Protein AF-A0A533RZE8-F1 (afdb_monomer_lite)

Sequence (153 aa):
HGHSVVAFTPMDINNQKKLNRLLLDAGLPKDRLVIDPTTGALGYGIEYSISLLERIRLAALKGDPELQMPVLSAASNAWGAREAWMKTESLGPREYRGPLWETVTGLAAMMSGADLFMVSHPATVKVLKGLVDSLLGIGETDQKIENWITSIE

Secondary structure (DSSP, 8-state):
----EEEE-SS-HHHHHHHHHHHHHTT--GGGEEEE---PPTTTTHHHHHHHHHHHHHHHHTT-TTS-SPBEE-GGGGGGSHHHH---GGG--HHHHHHHHHHHHHHHHHHTT--EE--S-HHHHHHHHHHHHHHTT-S-----GGGTTGGG-

Radius of gyration: 17.9 Å; chains: 1; bounding box: 52×39×45 Å

Foldseek 3Di:
DPAADEQEAALDPVSLLVSLVVCVVVVNDLQRYEYEDDAAFVPGHNVSLLVSLLVLVVCLVVPSSSSVHAYEYALQCLCVDCQQDPDDPVSPDNVVRNLVRSLVSVVSNVVSGHDHYNHDDVVSVVNVVVVVCVVVVHDDDPPPVVCPVVVVD

Structure (mmCIF, N/CA/C/O backbone):
data_AF-A0A533RZE8-F1
#
_entry.id   AF-A0A533RZE8-F1
#
loop_
_atom_site.group_PDB
_atom_site.id
_atom_site.type_symbol
_atom_site.label_atom_id
_atom_site.label_alt_id
_atom_site.label_comp_id
_atom_site.label_asym_id
_atom_site.label_entity_id
_atom_site.label_seq_id
_atom_site.pdbx_PDB_ins_code
_atom_site.Cartn_x
_atom_site.Cartn_y
_atom_site.Cartn_z
_atom_site.occupancy
_atom_site.B_iso_or_equiv
_atom_site.auth_seq_id
_atom_site.auth_comp_id
_atom_site.auth_asym_id
_atom_site.auth_atom_id
_atom_site.pdbx_PDB_model_num
ATOM 1 N N . HIS A 1 1 ? -26.122 4.001 3.077 1.00 88.56 1 HIS A N 1
ATOM 2 C CA . HIS A 1 1 ? -25.995 3.190 1.845 1.00 88.56 1 HIS A CA 1
ATOM 3 C C . HIS A 1 1 ? -25.101 1.947 1.976 1.00 88.56 1 HIS A C 1
ATOM 5 O O . HIS A 1 1 ? -24.972 1.219 1.007 1.00 88.56 1 HIS A O 1
ATOM 11 N N . GLY A 1 2 ? -24.538 1.627 3.154 1.00 93.44 2 GLY A N 1
ATOM 12 C CA . GLY A 1 2 ? -23.895 0.321 3.376 1.00 93.44 2 GLY A CA 1
ATOM 13 C C . GLY A 1 2 ? -22.543 0.103 2.682 1.00 93.44 2 GLY A C 1
ATOM 14 O O . GLY A 1 2 ? -22.134 -1.041 2.530 1.00 93.44 2 GLY A O 1
ATOM 15 N N . HIS A 1 3 ? -21.869 1.175 2.264 1.00 97.25 3 HIS A N 1
ATOM 16 C CA . HIS A 1 3 ? -20.576 1.115 1.578 1.00 97.25 3 HIS A CA 1
ATOM 17 C C . HIS A 1 3 ? -19.395 1.096 2.555 1.00 97.25 3 HIS A C 1
ATOM 19 O O . HIS A 1 3 ? -19.525 1.546 3.697 1.00 97.25 3 HIS A O 1
ATOM 25 N N . SER A 1 4 ? -18.249 0.614 2.071 1.00 97.81 4 SER A N 1
ATOM 26 C CA . SER A 1 4 ? -16.948 0.771 2.726 1.00 97.81 4 SER A CA 1
ATOM 27 C C . SER A 1 4 ? -16.311 2.116 2.374 1.00 97.81 4 SER A C 1
ATOM 29 O O . SER A 1 4 ? -16.635 2.713 1.345 1.00 97.81 4 SER A O 1
ATOM 31 N N . VAL A 1 5 ? -15.396 2.585 3.220 1.00 98.00 5 VAL A N 1
ATOM 32 C CA . VAL A 1 5 ? -14.708 3.875 3.080 1.00 98.00 5 VAL A CA 1
ATOM 33 C C . VAL A 1 5 ? -13.197 3.671 3.123 1.00 98.00 5 VAL A C 1
ATOM 35 O O . VAL A 1 5 ? -12.688 2.911 3.946 1.00 98.00 5 VAL A O 1
ATOM 38 N N . VAL A 1 6 ? -12.486 4.387 2.253 1.00 98.31 6 VAL A N 1
ATOM 39 C CA . VAL A 1 6 ? -11.026 4.518 2.297 1.00 98.31 6 VAL A CA 1
ATOM 40 C C . VAL A 1 6 ? -10.673 5.796 3.059 1.00 98.31 6 VAL A C 1
ATOM 42 O O . VAL A 1 6 ? -11.092 6.889 2.678 1.00 98.31 6 VAL A O 1
ATOM 45 N N . ALA A 1 7 ? -9.920 5.662 4.147 1.00 98.12 7 ALA A N 1
ATOM 46 C CA . ALA A 1 7 ? -9.442 6.764 4.972 1.00 98.12 7 ALA A CA 1
ATOM 47 C C . ALA A 1 7 ? -8.058 7.214 4.514 1.00 98.12 7 ALA A C 1
ATOM 49 O O . ALA A 1 7 ? -7.044 6.700 4.985 1.00 98.12 7 ALA A O 1
ATOM 50 N N . PHE A 1 8 ? -8.060 8.185 3.606 1.00 97.56 8 PHE A N 1
ATOM 51 C CA . PHE A 1 8 ? -6.869 8.771 3.006 1.00 97.56 8 PHE A CA 1
ATOM 52 C C . PHE A 1 8 ? -6.196 9.806 3.922 1.00 97.56 8 PHE A C 1
ATOM 54 O O . PHE A 1 8 ? -6.840 10.772 4.343 1.00 97.56 8 PHE A O 1
ATOM 61 N N . THR A 1 9 ? -4.891 9.662 4.172 1.00 96.94 9 THR A N 1
ATOM 62 C CA . THR A 1 9 ? -4.053 10.687 4.821 1.00 96.94 9 THR A CA 1
ATOM 63 C C . THR A 1 9 ? -2.689 10.845 4.140 1.00 96.94 9 THR A C 1
ATOM 65 O O . THR A 1 9 ? -2.219 9.905 3.506 1.00 96.94 9 THR A O 1
ATOM 68 N N . PRO A 1 10 ? -2.027 12.016 4.241 1.00 93.06 10 PRO A N 1
ATOM 69 C CA . PRO A 1 10 ? -0.742 12.251 3.582 1.00 93.06 10 PRO A CA 1
ATOM 70 C C . PRO A 1 10 ? 0.449 11.782 4.438 1.00 93.06 10 PRO A C 1
ATOM 72 O O . PRO A 1 10 ? 0.995 12.564 5.213 1.00 93.06 10 PRO A O 1
ATOM 75 N N . MET A 1 11 ? 0.862 10.521 4.283 1.00 91.12 11 MET A N 1
ATOM 76 C CA . MET A 1 11 ? 2.103 9.926 4.816 1.00 91.12 11 MET A CA 1
ATOM 77 C C . MET A 1 11 ? 2.417 10.231 6.297 1.00 91.12 11 MET A C 1
ATOM 79 O O . MET A 1 11 ? 3.576 10.393 6.676 1.00 91.12 11 MET A O 1
ATOM 83 N N . ASP A 1 12 ? 1.399 10.279 7.164 1.00 94.94 12 ASP A N 1
ATOM 84 C CA . ASP A 1 12 ? 1.579 10.514 8.601 1.00 94.94 12 ASP A CA 1
ATOM 85 C C . ASP A 1 12 ? 0.656 9.629 9.449 1.00 94.94 12 ASP A C 1
ATOM 87 O O . ASP A 1 12 ? -0.572 9.672 9.356 1.00 94.94 12 ASP A O 1
ATOM 91 N N . ILE A 1 13 ? 1.268 8.838 10.332 1.00 96.56 13 ILE A N 1
ATOM 92 C CA . ILE A 1 13 ? 0.554 7.876 11.177 1.00 96.56 13 ILE A CA 1
ATOM 93 C C . ILE A 1 13 ? -0.375 8.549 12.196 1.00 96.56 13 ILE A C 1
ATOM 95 O O . ILE A 1 13 ? -1.415 7.989 12.530 1.00 96.56 13 ILE A O 1
ATOM 99 N N . ASN A 1 14 ? -0.042 9.741 12.697 1.00 97.38 14 ASN A N 1
ATOM 100 C CA . ASN A 1 14 ? -0.866 10.423 13.696 1.00 97.38 14 ASN A CA 1
ATOM 101 C C . ASN A 1 14 ? -2.131 10.993 13.050 1.00 97.38 14 ASN A C 1
ATOM 103 O O . ASN A 1 14 ? -3.217 10.895 13.622 1.00 97.38 14 ASN A O 1
ATOM 107 N N . ASN A 1 15 ? -2.002 11.530 11.837 1.00 98.00 15 ASN A N 1
ATOM 108 C CA . ASN A 1 15 ? -3.126 11.932 11.006 1.00 98.00 15 ASN A CA 1
ATOM 109 C C . ASN A 1 15 ? -4.006 10.728 10.672 1.00 98.00 15 ASN A C 1
ATOM 111 O O . ASN A 1 15 ? -5.225 10.832 10.811 1.00 98.00 15 ASN A O 1
ATOM 115 N N . GLN A 1 16 ? -3.412 9.581 10.321 1.00 98.38 16 GLN A N 1
ATOM 116 C CA . GLN A 1 16 ? -4.171 8.354 10.072 1.00 98.38 16 GLN A CA 1
ATOM 117 C C . GLN A 1 16 ? -4.966 7.917 11.305 1.00 98.38 16 GLN A C 1
ATOM 119 O O . GLN A 1 16 ? -6.171 7.694 11.215 1.00 98.38 16 GLN A O 1
ATOM 124 N N . LYS A 1 17 ? -4.319 7.865 12.473 1.00 98.38 17 LYS A N 1
ATOM 125 C CA . LYS A 1 17 ? -4.962 7.553 13.757 1.00 98.38 17 LYS A CA 1
ATOM 126 C C . LYS A 1 17 ? -6.122 8.494 14.065 1.00 98.38 17 LYS A C 1
ATOM 128 O O . LYS A 1 17 ? -7.221 8.049 14.391 1.00 98.38 17 LYS A O 1
ATOM 133 N N . LYS A 1 18 ? -5.900 9.802 13.902 1.00 98.50 18 LYS A N 1
ATOM 134 C CA . LYS A 1 18 ? -6.927 10.826 14.108 1.00 98.50 18 LYS A CA 1
ATOM 135 C C . LYS A 1 18 ? -8.117 10.628 13.168 1.00 98.50 18 LYS A C 1
ATOM 137 O O . LYS A 1 18 ? -9.249 10.645 13.642 1.00 98.50 18 LYS A O 1
ATOM 142 N N . LEU A 1 19 ? -7.881 10.439 11.869 1.00 98.62 19 LEU A N 1
ATOM 143 C CA . LEU A 1 19 ? -8.950 10.223 10.893 1.00 98.62 19 LEU A CA 1
ATOM 144 C C . LEU A 1 19 ? -9.742 8.951 11.211 1.00 98.62 19 LEU A C 1
ATOM 146 O O . LEU A 1 19 ? -10.969 8.985 11.248 1.00 98.62 19 LEU A O 1
ATOM 150 N N . ASN A 1 20 ? -9.047 7.855 11.506 1.00 98.50 20 ASN A N 1
ATOM 151 C CA . ASN A 1 20 ? -9.674 6.583 11.840 1.00 98.50 20 ASN A CA 1
ATOM 152 C C . ASN A 1 20 ? -10.544 6.692 13.096 1.00 98.50 20 ASN A C 1
ATOM 154 O O . ASN A 1 20 ? -11.689 6.252 13.072 1.00 98.50 20 ASN A O 1
ATOM 158 N N . ARG A 1 21 ? -10.048 7.336 14.162 1.00 98.44 21 ARG A N 1
ATOM 159 C CA . ARG A 1 21 ? -10.833 7.596 15.377 1.00 98.44 21 ARG A CA 1
ATOM 160 C C . ARG A 1 21 ? -12.108 8.377 15.065 1.00 98.44 21 ARG A C 1
ATOM 162 O O . ARG A 1 21 ? -13.184 7.940 15.444 1.00 98.44 21 ARG A O 1
ATOM 169 N N . LEU A 1 22 ? -12.001 9.476 14.314 1.00 98.56 22 LEU A N 1
ATOM 170 C CA . LEU A 1 22 ? -13.158 10.301 13.947 1.00 98.56 22 LEU A CA 1
ATOM 171 C C . LEU A 1 22 ? -14.204 9.525 13.133 1.00 98.56 22 LEU A C 1
ATOM 173 O O . LEU A 1 22 ? -15.400 9.724 13.327 1.00 98.56 22 LEU A O 1
ATOM 177 N N . LEU A 1 23 ? -13.771 8.639 12.232 1.00 98.31 23 LEU A N 1
ATOM 178 C CA . LEU A 1 23 ? -14.677 7.799 11.444 1.00 98.31 23 LEU A CA 1
ATOM 179 C C . LEU A 1 23 ? -15.377 6.739 12.305 1.00 98.31 23 LEU A C 1
ATOM 181 O O . LEU A 1 23 ? -16.580 6.527 12.149 1.00 98.31 23 LEU A O 1
ATOM 185 N N . LEU A 1 24 ? -14.646 6.101 13.222 1.00 97.50 24 LEU A N 1
ATOM 186 C CA . LEU A 1 24 ? -15.204 5.127 14.163 1.00 97.50 24 LEU A CA 1
ATOM 187 C C . LEU A 1 24 ? -16.193 5.795 15.135 1.00 97.50 24 LEU A C 1
ATOM 189 O O . LEU A 1 24 ? -17.290 5.275 15.332 1.00 97.50 24 LEU A O 1
ATOM 193 N N . ASP A 1 25 ? -15.857 6.974 15.668 1.00 97.94 25 ASP A N 1
ATOM 194 C CA . ASP A 1 25 ? -16.723 7.767 16.554 1.00 97.94 25 ASP A CA 1
ATOM 195 C C . ASP A 1 25 ? -18.003 8.236 15.842 1.00 97.94 25 ASP A C 1
ATOM 197 O O . ASP A 1 25 ? -19.068 8.326 16.452 1.00 97.94 25 ASP A O 1
ATOM 201 N N . ALA A 1 26 ? -17.930 8.481 14.528 1.00 97.50 26 ALA A N 1
ATOM 202 C CA . ALA A 1 26 ? -19.092 8.773 13.687 1.00 97.50 26 ALA A CA 1
ATOM 203 C C . ALA A 1 26 ? -19.978 7.538 13.410 1.00 97.50 26 ALA A C 1
ATOM 205 O O . ALA A 1 26 ? -20.998 7.650 12.726 1.00 97.50 26 ALA A O 1
ATOM 206 N N . GLY A 1 27 ? -19.606 6.363 13.925 1.00 96.50 27 GLY A N 1
ATOM 207 C CA . GLY A 1 27 ? -20.364 5.121 13.807 1.00 96.50 27 GLY A CA 1
ATOM 208 C C . GLY A 1 27 ? -20.040 4.292 12.565 1.00 96.50 27 GLY A C 1
ATOM 209 O O . GLY A 1 27 ? -20.795 3.366 12.258 1.00 96.50 27 GLY A O 1
ATOM 210 N N . LEU A 1 28 ? -18.952 4.586 11.836 1.00 97.44 28 LEU A N 1
ATOM 211 C CA . LEU A 1 28 ? -18.504 3.716 10.747 1.00 97.44 28 LEU A CA 1
ATOM 212 C C . LEU A 1 28 ? -18.003 2.385 11.335 1.00 97.44 28 LEU A C 1
ATOM 214 O O . LEU A 1 28 ? -17.078 2.391 12.148 1.00 97.44 28 LEU A O 1
ATOM 218 N N . PRO A 1 29 ? -18.557 1.233 10.919 1.00 96.38 29 PRO A N 1
ATOM 219 C CA . PRO A 1 29 ? -18.064 -0.061 11.366 1.00 96.38 29 PRO A CA 1
ATOM 220 C C . PRO A 1 29 ? -16.607 -0.289 10.950 1.00 96.38 29 PRO A C 1
ATOM 222 O O . PRO A 1 29 ? -16.213 0.008 9.820 1.00 96.38 29 PRO A O 1
ATOM 225 N N . LYS A 1 30 ? -15.807 -0.854 11.859 1.00 95.75 30 LYS A N 1
ATOM 226 C CA . LYS A 1 30 ? -14.376 -1.114 11.643 1.00 95.75 30 LYS A CA 1
ATOM 227 C C . LYS A 1 30 ? -14.102 -2.043 10.455 1.00 95.75 30 LYS A C 1
ATOM 229 O O . LYS A 1 30 ? -13.122 -1.856 9.746 1.00 95.75 30 LYS A O 1
ATOM 234 N N . ASP A 1 31 ? -14.990 -3.002 10.210 1.00 96.81 31 ASP A N 1
ATOM 235 C CA . ASP A 1 31 ? -14.957 -3.939 9.078 1.00 96.81 31 ASP A CA 1
ATOM 236 C C . ASP A 1 31 ? -15.339 -3.296 7.727 1.00 96.81 31 ASP A C 1
ATOM 238 O O . ASP A 1 31 ? -15.298 -3.952 6.688 1.00 96.81 31 ASP A O 1
ATOM 242 N N . ARG A 1 32 ? -15.687 -2.003 7.722 1.00 97.69 32 ARG A N 1
ATOM 243 C CA . ARG A 1 32 ? -15.998 -1.205 6.525 1.00 97.69 32 ARG A CA 1
ATOM 244 C C . ARG A 1 32 ? -15.025 -0.055 6.296 1.00 97.69 32 ARG A C 1
ATOM 246 O O . ARG A 1 32 ? -15.299 0.827 5.481 1.00 97.69 32 ARG A O 1
ATOM 253 N N . LEU A 1 33 ? -13.898 -0.059 6.993 1.00 98.31 33 LEU A N 1
ATOM 254 C CA . LEU A 1 33 ? -12.876 0.971 6.908 1.00 98.31 33 LEU A CA 1
ATOM 255 C C . LEU A 1 33 ? -11.571 0.372 6.379 1.00 98.31 33 LEU A C 1
ATOM 257 O O . LEU A 1 33 ? -11.110 -0.654 6.871 1.00 98.31 33 LEU A O 1
ATOM 261 N N . VAL A 1 34 ? -10.979 1.029 5.385 1.00 98.56 34 VAL A N 1
ATOM 262 C CA . VAL A 1 34 ? -9.659 0.706 4.827 1.00 98.56 34 VAL A CA 1
ATOM 263 C C . VAL A 1 34 ? -8.747 1.912 5.022 1.00 98.56 34 VAL A C 1
ATOM 265 O O . VAL A 1 34 ? -9.148 3.045 4.766 1.00 98.56 34 VAL A O 1
ATOM 268 N N . ILE A 1 35 ? -7.526 1.680 5.489 1.00 98.62 35 ILE A N 1
ATOM 269 C CA . ILE A 1 35 ? -6.504 2.707 5.698 1.00 98.62 35 I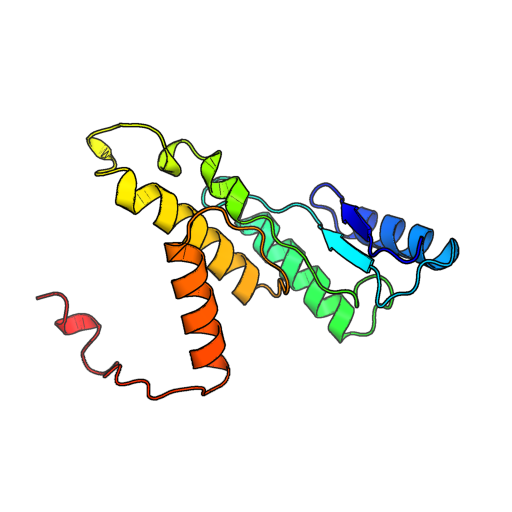LE A CA 1
ATOM 270 C C . ILE A 1 35 ? -5.795 2.985 4.374 1.00 98.62 35 ILE A C 1
ATOM 272 O O . ILE A 1 35 ? -5.309 2.051 3.749 1.00 98.62 35 ILE A O 1
ATOM 276 N N . ASP A 1 36 ? -5.674 4.248 3.975 1.00 98.06 36 ASP A N 1
ATOM 277 C CA . ASP A 1 36 ? -4.767 4.671 2.904 1.00 98.06 36 ASP A CA 1
ATOM 278 C C . ASP A 1 36 ? -3.854 5.774 3.452 1.00 98.06 36 ASP A C 1
ATOM 280 O O . ASP A 1 36 ? -4.244 6.942 3.515 1.00 98.06 36 ASP A O 1
ATOM 284 N N . PRO A 1 37 ? -2.633 5.430 3.886 1.00 96.00 37 PRO A N 1
ATOM 285 C CA . PRO A 1 37 ? -1.733 6.397 4.483 1.00 96.00 37 PRO A CA 1
ATOM 286 C C . PRO A 1 37 ? -0.971 7.196 3.416 1.00 96.00 37 PRO A C 1
ATOM 288 O O . PRO A 1 37 ? -0.039 7.915 3.766 1.00 96.00 37 PRO A O 1
ATOM 291 N N . THR A 1 38 ? -1.339 7.077 2.131 1.00 94.56 38 THR A N 1
ATOM 292 C CA . THR A 1 38 ? -0.536 7.460 0.966 1.00 94.56 38 THR A CA 1
ATOM 293 C C . THR A 1 38 ? 0.799 6.713 0.921 1.00 94.56 38 THR A C 1
ATOM 295 O O . THR A 1 38 ? 1.503 6.562 1.914 1.00 94.56 38 THR A O 1
ATOM 298 N N . THR A 1 39 ? 1.193 6.250 -0.263 1.00 92.56 39 THR A N 1
ATOM 299 C CA . THR A 1 39 ? 2.500 5.609 -0.462 1.00 92.56 39 THR A CA 1
ATOM 300 C C . THR A 1 39 ? 3.227 6.235 -1.647 1.00 92.56 39 THR A C 1
ATOM 302 O O . THR A 1 39 ? 2.621 6.568 -2.669 1.00 92.56 39 THR A O 1
ATOM 305 N N . GLY A 1 40 ? 4.528 6.438 -1.472 1.00 94.88 40 GLY A N 1
ATOM 306 C CA . GLY A 1 40 ? 5.485 6.782 -2.512 1.00 94.88 40 GLY A CA 1
ATOM 307 C C . GLY A 1 40 ? 5.898 5.548 -3.311 1.00 94.88 40 GLY A C 1
ATOM 308 O O . GLY A 1 40 ? 5.998 4.439 -2.783 1.00 94.88 40 GLY A O 1
ATOM 309 N N . ALA A 1 41 ? 6.132 5.750 -4.604 1.00 96.56 41 ALA A N 1
ATOM 310 C CA . ALA A 1 41 ? 6.590 4.696 -5.498 1.00 96.56 41 ALA A CA 1
ATOM 311 C C . ALA A 1 41 ? 8.108 4.493 -5.413 1.00 96.56 41 ALA A C 1
ATOM 313 O O . ALA A 1 41 ? 8.831 5.341 -4.882 1.00 96.56 41 ALA A O 1
ATOM 314 N N . LEU A 1 42 ? 8.601 3.391 -5.988 1.00 97.56 42 LEU A N 1
ATOM 315 C CA . LEU A 1 42 ? 10.035 3.132 -6.140 1.00 97.56 42 LEU A CA 1
ATOM 316 C C . LEU A 1 42 ? 10.759 4.373 -6.686 1.00 97.56 42 LEU A C 1
ATOM 318 O O . LEU A 1 42 ? 10.341 4.937 -7.693 1.00 97.56 42 LEU A O 1
ATOM 322 N N . GLY A 1 43 ? 11.831 4.803 -6.016 1.00 96.12 43 GLY A N 1
ATOM 323 C CA . GLY A 1 43 ? 12.621 5.983 -6.397 1.00 96.12 43 GLY A CA 1
ATOM 324 C C . GLY A 1 43 ? 12.008 7.342 -6.025 1.00 96.12 43 GLY A C 1
ATOM 325 O O . GLY A 1 43 ? 12.664 8.362 -6.203 1.00 96.12 43 GLY A O 1
ATOM 326 N N . TYR A 1 44 ? 10.785 7.373 -5.483 1.00 96.12 44 TYR A N 1
ATOM 327 C CA . TYR A 1 44 ? 10.049 8.594 -5.135 1.00 96.12 44 TYR A CA 1
ATOM 328 C C . TYR A 1 44 ? 9.410 8.471 -3.738 1.00 96.12 44 TYR A C 1
ATOM 330 O O . TYR A 1 44 ? 8.202 8.645 -3.572 1.00 96.12 44 TYR A O 1
ATOM 338 N N . GLY A 1 45 ? 10.223 8.154 -2.723 1.00 94.44 45 GLY A N 1
ATOM 339 C CA . GLY A 1 45 ? 9.797 8.095 -1.318 1.00 94.44 45 GLY A CA 1
ATOM 340 C C . GLY A 1 45 ? 9.257 6.736 -0.855 1.00 94.44 45 GLY A C 1
ATOM 341 O O . GLY A 1 45 ? 8.419 6.662 0.051 1.00 94.44 45 GLY A O 1
ATOM 342 N N . ILE A 1 46 ? 9.716 5.643 -1.467 1.00 96.75 46 ILE A N 1
ATOM 343 C CA . ILE A 1 46 ? 9.306 4.283 -1.092 1.00 96.75 46 ILE A CA 1
ATOM 344 C C . ILE A 1 46 ? 9.775 3.908 0.321 1.00 96.75 46 ILE A C 1
ATOM 346 O O . ILE A 1 46 ? 9.052 3.252 1.059 1.00 96.75 46 ILE A O 1
ATOM 350 N N . GLU A 1 47 ? 10.937 4.390 0.749 1.00 96.31 47 GLU A N 1
ATOM 351 C CA . GLU A 1 47 ? 11.526 4.175 2.072 1.00 96.31 47 GLU A CA 1
ATOM 352 C C . GLU A 1 47 ? 10.668 4.753 3.209 1.00 96.31 47 GLU A C 1
ATOM 354 O O . GLU A 1 47 ? 10.524 4.134 4.271 1.00 96.31 47 GLU A O 1
ATOM 359 N N . TYR A 1 48 ? 10.020 5.897 2.963 1.00 95.94 48 TYR A N 1
ATOM 360 C CA . TYR A 1 48 ? 9.034 6.468 3.880 1.00 95.94 48 TYR A CA 1
ATOM 361 C C . TYR A 1 48 ? 7.789 5.588 3.957 1.00 95.94 48 TYR A C 1
ATOM 363 O O . TYR A 1 48 ? 7.248 5.383 5.042 1.00 95.94 48 TYR A O 1
ATOM 371 N N . SER A 1 49 ? 7.374 5.022 2.822 1.00 96.62 49 SER A N 1
ATOM 372 C CA . SER A 1 49 ? 6.216 4.128 2.737 1.00 96.62 49 SER A CA 1
ATOM 373 C C . SER A 1 49 ? 6.459 2.830 3.495 1.00 96.62 49 SER A C 1
ATOM 375 O O . SER A 1 49 ? 5.628 2.456 4.312 1.00 96.62 49 SER A O 1
ATOM 377 N N . ILE A 1 50 ? 7.618 2.193 3.297 1.00 97.81 50 ILE A N 1
ATOM 378 C CA . ILE A 1 50 ? 8.046 0.991 4.032 1.00 97.81 50 ILE A CA 1
ATOM 379 C C . ILE A 1 50 ? 7.967 1.255 5.539 1.00 97.81 50 ILE A C 1
ATOM 381 O O . ILE A 1 50 ? 7.229 0.583 6.257 1.00 97.81 50 ILE A O 1
ATOM 385 N N . SER A 1 51 ? 8.642 2.312 6.002 1.00 97.81 51 SER A N 1
ATOM 386 C CA . SER A 1 51 ? 8.681 2.679 7.423 1.00 97.81 51 SER A CA 1
ATOM 387 C C . SER A 1 51 ? 7.287 2.974 7.994 1.00 97.81 51 SER A C 1
ATOM 389 O O . SER A 1 51 ? 6.984 2.636 9.139 1.00 97.81 51 SER A O 1
ATOM 391 N N . LEU A 1 52 ? 6.426 3.640 7.221 1.00 98.00 52 LEU A N 1
ATOM 392 C CA . LEU A 1 52 ? 5.070 3.992 7.634 1.00 98.00 52 LEU A CA 1
ATOM 393 C C . LEU A 1 52 ? 4.170 2.757 7.741 1.00 98.00 52 LEU A C 1
ATOM 395 O O . LEU A 1 52 ? 3.498 2.588 8.760 1.00 98.00 52 LEU A O 1
ATOM 399 N N . LEU A 1 53 ? 4.189 1.892 6.726 1.00 98.50 53 LEU A N 1
ATOM 400 C CA . LEU A 1 53 ? 3.415 0.652 6.684 1.00 98.50 53 LEU A CA 1
ATOM 401 C C . LEU A 1 53 ? 3.815 -0.289 7.828 1.00 98.50 53 LEU A C 1
ATOM 403 O O . LEU A 1 53 ? 2.942 -0.758 8.559 1.00 98.50 53 LEU A O 1
ATOM 407 N N . GLU A 1 54 ? 5.116 -0.470 8.073 1.00 98.50 54 GLU A N 1
ATOM 408 C CA . GLU A 1 54 ? 5.607 -1.296 9.182 1.00 98.50 54 GLU A CA 1
ATOM 409 C C . GLU A 1 54 ? 5.164 -0.749 10.541 1.00 98.50 54 GLU A C 1
ATOM 411 O O . GLU A 1 54 ? 4.715 -1.503 11.406 1.00 98.50 54 GLU A O 1
ATOM 416 N N . ARG A 1 55 ? 5.224 0.573 10.744 1.00 98.44 55 ARG A N 1
ATOM 417 C CA . ARG A 1 55 ? 4.755 1.205 11.988 1.00 98.44 55 ARG A CA 1
ATOM 418 C C . ARG A 1 55 ? 3.257 1.014 12.194 1.00 98.44 55 ARG A C 1
ATOM 420 O O . ARG A 1 55 ? 2.849 0.714 13.317 1.00 98.44 55 ARG A O 1
ATOM 427 N N . ILE A 1 56 ? 2.456 1.167 11.137 1.00 98.56 56 ILE A N 1
ATOM 428 C CA . ILE A 1 56 ? 1.012 0.907 11.175 1.00 98.56 56 ILE A CA 1
ATOM 429 C C . ILE A 1 56 ? 0.763 -0.556 11.554 1.00 98.56 56 ILE A C 1
ATOM 431 O O . ILE A 1 56 ? 0.053 -0.823 12.525 1.00 98.56 56 ILE A O 1
ATOM 435 N N . ARG A 1 57 ? 1.413 -1.498 10.861 1.00 98.44 57 ARG A N 1
ATOM 436 C CA . ARG A 1 57 ? 1.267 -2.937 11.099 1.00 98.44 57 ARG A CA 1
ATOM 437 C C . ARG A 1 57 ? 1.672 -3.330 12.517 1.00 98.44 57 ARG A C 1
ATOM 439 O O . ARG A 1 57 ? 0.926 -4.029 13.199 1.00 98.44 57 ARG A O 1
ATOM 446 N N . LEU A 1 58 ? 2.824 -2.865 12.993 1.00 98.50 58 LEU A N 1
ATOM 447 C CA . LEU A 1 58 ? 3.315 -3.165 14.338 1.00 98.50 58 LEU A CA 1
ATOM 448 C C . LEU A 1 58 ? 2.406 -2.583 15.423 1.00 98.50 58 LEU A C 1
ATOM 450 O O . LEU A 1 58 ? 2.158 -3.251 16.424 1.00 98.50 58 LEU A O 1
ATOM 454 N N . ALA A 1 59 ? 1.897 -1.361 15.245 1.00 98.44 59 ALA A N 1
ATOM 455 C CA . ALA A 1 59 ? 0.946 -0.770 16.184 1.00 98.44 59 ALA A CA 1
ATOM 456 C C . ALA A 1 59 ? -0.369 -1.565 16.226 1.00 98.44 59 ALA A C 1
ATOM 458 O O . ALA A 1 59 ? -0.864 -1.874 17.310 1.00 98.44 59 ALA A O 1
ATOM 459 N N . ALA A 1 60 ? -0.883 -1.974 15.063 1.00 98.38 60 ALA A N 1
ATOM 460 C CA . ALA A 1 60 ? -2.079 -2.804 14.953 1.00 98.38 60 ALA A CA 1
ATOM 461 C C . ALA A 1 60 ? -1.930 -4.148 15.689 1.00 98.38 60 ALA A C 1
ATOM 463 O O . ALA A 1 60 ? -2.811 -4.537 16.462 1.00 98.38 60 ALA A O 1
ATOM 464 N N . LEU A 1 61 ? -0.791 -4.827 15.500 1.00 98.31 61 LEU A N 1
ATOM 465 C CA . LEU A 1 61 ? -0.461 -6.088 16.178 1.00 98.31 61 LEU A CA 1
ATOM 466 C C . LEU A 1 61 ? -0.282 -5.913 17.692 1.00 98.31 61 LEU A C 1
ATOM 468 O O . LEU A 1 61 ? -0.598 -6.818 18.458 1.00 98.31 61 LEU A O 1
ATOM 472 N N . LYS A 1 62 ? 0.176 -4.737 18.137 1.00 98.44 62 LYS A N 1
ATOM 473 C CA . LYS A 1 62 ? 0.262 -4.362 19.559 1.00 98.44 62 LYS A CA 1
ATOM 474 C C . LYS A 1 62 ? -1.082 -3.949 20.169 1.00 98.44 62 LYS A C 1
ATOM 476 O O . LYS A 1 62 ? -1.122 -3.601 21.346 1.00 98.44 62 LYS A O 1
ATOM 481 N N . GLY A 1 63 ? -2.169 -3.998 19.401 1.00 97.88 63 GLY A N 1
ATOM 482 C CA . GLY A 1 63 ? -3.518 -3.750 19.898 1.00 97.88 63 GLY A CA 1
ATOM 483 C C . GLY A 1 63 ? -4.004 -2.311 19.753 1.00 97.88 63 GLY A C 1
ATOM 484 O O . GLY A 1 63 ? -5.000 -1.974 20.382 1.00 97.88 63 GLY A O 1
ATOM 485 N N . ASP A 1 64 ? -3.348 -1.466 18.949 1.00 98.12 64 ASP A N 1
ATOM 486 C CA . ASP A 1 64 ? -3.852 -0.118 18.665 1.00 98.12 64 ASP A CA 1
ATOM 487 C C . ASP A 1 64 ? -5.162 -0.204 17.854 1.00 98.12 64 ASP A C 1
ATOM 489 O O . ASP A 1 64 ? -5.131 -0.562 16.668 1.00 98.12 64 ASP A O 1
ATOM 493 N N . PRO A 1 65 ? -6.331 0.106 18.451 1.00 96.44 65 PRO A N 1
ATOM 494 C CA . PRO A 1 65 ? -7.613 -0.124 17.799 1.00 96.44 65 PRO A CA 1
ATOM 495 C C . PRO A 1 65 ? -7.820 0.777 16.580 1.00 96.44 65 PRO A C 1
ATOM 497 O O . PRO A 1 65 ? -8.612 0.412 15.708 1.00 96.44 65 PRO A O 1
ATOM 500 N N . GLU A 1 66 ? -7.101 1.902 16.505 1.00 97.94 66 GLU A N 1
ATOM 501 C CA . GLU A 1 66 ? -7.191 2.897 15.435 1.00 97.94 66 GLU A CA 1
ATOM 502 C C . GLU A 1 66 ? -6.439 2.471 14.176 1.00 97.94 66 GLU A C 1
ATOM 504 O O . GLU A 1 66 ? -6.620 3.093 13.137 1.00 97.94 66 GLU A O 1
ATOM 509 N N . LEU A 1 67 ? -5.592 1.440 14.240 1.00 98.44 67 LEU A N 1
ATOM 510 C CA . LEU A 1 67 ? -4.734 1.011 13.126 1.00 98.44 67 LEU A CA 1
ATOM 511 C C . LEU A 1 67 ? -4.960 -0.443 12.696 1.00 98.44 67 LEU A C 1
ATOM 513 O O . LEU A 1 67 ? -4.277 -0.946 11.817 1.0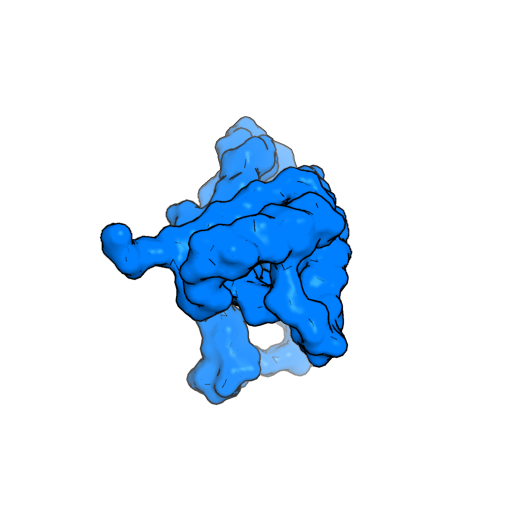0 98.44 67 LEU A O 1
ATOM 517 N N . GLN A 1 68 ? -5.944 -1.115 13.282 1.00 98.00 68 GLN A N 1
ATOM 518 C CA . GLN A 1 68 ? -6.263 -2.529 13.044 1.00 98.00 68 GLN A CA 1
ATOM 519 C C . GLN A 1 68 ? -7.132 -2.797 11.803 1.00 98.00 68 GLN A C 1
ATOM 521 O O . GLN A 1 68 ? -7.704 -3.878 11.674 1.00 98.00 68 GLN A O 1
ATOM 526 N N . MET A 1 69 ? -7.272 -1.818 10.915 1.00 98.38 69 MET A N 1
ATOM 527 C CA . MET A 1 69 ? -7.983 -1.969 9.649 1.00 98.38 69 MET A CA 1
ATOM 528 C C . MET A 1 69 ? -6.999 -2.329 8.528 1.00 98.38 69 MET A C 1
ATOM 530 O O . MET A 1 69 ? -5.823 -1.975 8.636 1.00 98.38 69 MET A O 1
ATOM 534 N N . PRO A 1 70 ? -7.452 -2.992 7.447 1.00 98.38 70 PRO A N 1
ATOM 535 C CA . PRO A 1 70 ? -6.596 -3.302 6.307 1.00 98.38 70 PRO A CA 1
ATOM 536 C C . PRO A 1 70 ? -5.993 -2.045 5.680 1.00 98.38 70 PRO A C 1
ATOM 538 O O . PRO A 1 70 ? -6.654 -1.005 5.610 1.00 98.38 70 PRO A O 1
ATOM 541 N N . VAL A 1 71 ? -4.763 -2.154 5.187 1.00 98.50 71 VAL A N 1
ATOM 542 C CA . VAL A 1 71 ? -4.036 -1.064 4.539 1.00 98.50 71 VAL A CA 1
ATOM 543 C C . VAL A 1 71 ? -4.065 -1.231 3.023 1.00 98.50 71 VAL A C 1
ATOM 545 O O . VAL A 1 71 ? -3.676 -2.267 2.482 1.00 98.50 71 VAL A O 1
ATOM 548 N N . LEU A 1 72 ? -4.509 -0.188 2.333 1.00 98.06 72 LEU A N 1
ATOM 549 C CA . LEU A 1 72 ? -4.444 -0.037 0.890 1.00 98.06 72 LEU A CA 1
ATOM 550 C C . LEU A 1 72 ? -3.103 0.589 0.487 1.00 98.06 72 LEU A C 1
ATOM 552 O O . LEU A 1 72 ? -2.676 1.592 1.056 1.00 98.06 72 LEU A O 1
ATOM 556 N N . SER A 1 73 ? -2.473 0.032 -0.546 1.00 96.31 73 SER A N 1
ATOM 557 C CA . SER A 1 73 ? -1.356 0.650 -1.256 1.00 96.31 73 SER A CA 1
ATOM 558 C C . SER A 1 73 ? -1.699 0.856 -2.730 1.00 96.31 73 SER A C 1
ATOM 560 O O . SER A 1 73 ? -2.051 -0.077 -3.460 1.00 96.31 73 SER A O 1
ATOM 562 N N . ALA A 1 74 ? -1.561 2.098 -3.188 1.00 95.50 74 ALA A N 1
ATOM 563 C CA . ALA A 1 74 ? -1.708 2.471 -4.587 1.00 95.50 74 ALA A CA 1
ATOM 564 C C . ALA A 1 74 ? -0.384 2.310 -5.348 1.00 95.50 74 ALA A C 1
ATOM 566 O O . ALA A 1 74 ? 0.232 3.289 -5.773 1.00 95.50 74 ALA A O 1
ATOM 567 N N . ALA A 1 75 ? 0.054 1.062 -5.545 1.00 96.81 75 ALA A N 1
ATOM 568 C CA . ALA A 1 75 ? 1.266 0.748 -6.308 1.00 96.81 75 ALA A CA 1
ATOM 569 C C . ALA A 1 75 ? 1.225 1.301 -7.749 1.00 96.81 75 ALA A C 1
ATOM 571 O O . ALA A 1 75 ? 2.271 1.624 -8.313 1.00 96.81 75 ALA A O 1
ATOM 572 N N . SER A 1 76 ? 0.028 1.532 -8.299 1.00 96.56 76 SER A N 1
ATOM 573 C CA . SER A 1 76 ? -0.196 2.236 -9.567 1.00 96.56 76 SER A CA 1
ATOM 574 C C . SER A 1 76 ? 0.439 3.627 -9.648 1.00 96.56 76 SER A C 1
ATOM 576 O O . SER A 1 76 ? 0.715 4.105 -10.749 1.00 96.56 76 SER A O 1
ATOM 578 N N . ASN A 1 77 ? 0.733 4.274 -8.516 1.00 93.94 77 ASN A N 1
ATOM 579 C CA . ASN A 1 77 ? 1.465 5.544 -8.485 1.00 93.94 77 ASN A CA 1
AT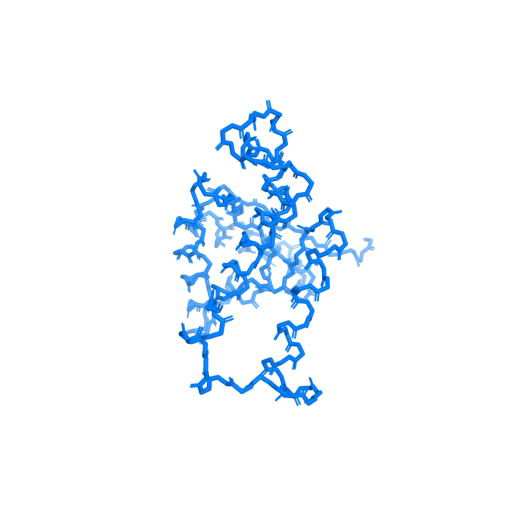OM 580 C C . ASN A 1 77 ? 2.873 5.431 -9.095 1.00 93.94 77 ASN A C 1
ATOM 582 O O . ASN A 1 77 ? 3.433 6.437 -9.533 1.00 93.94 77 ASN A O 1
ATOM 586 N N . ALA A 1 78 ? 3.421 4.215 -9.209 1.00 97.00 78 ALA A N 1
ATOM 587 C CA . ALA A 1 78 ? 4.658 3.935 -9.932 1.00 97.00 78 ALA A CA 1
ATOM 588 C C . ALA A 1 78 ? 4.647 4.445 -11.378 1.00 97.00 78 ALA A C 1
ATOM 590 O O . ALA A 1 78 ? 5.688 4.844 -11.890 1.00 97.00 78 ALA A O 1
ATOM 591 N N . TRP A 1 79 ? 3.480 4.522 -12.020 1.00 97.00 79 TRP A N 1
ATOM 592 C CA . TRP A 1 79 ? 3.348 5.052 -13.379 1.00 97.00 79 TRP A CA 1
ATOM 593 C C . TRP A 1 79 ? 3.540 6.572 -13.480 1.00 97.00 79 TRP A C 1
ATOM 595 O O . TRP A 1 79 ? 3.665 7.091 -14.586 1.00 97.00 79 TRP A O 1
ATOM 605 N N . GLY A 1 80 ? 3.612 7.288 -12.353 1.00 94.94 80 GLY A N 1
ATOM 606 C CA . GLY A 1 80 ? 4.032 8.690 -12.311 1.00 94.94 80 GLY A CA 1
ATOM 607 C C . GLY A 1 80 ? 5.548 8.878 -12.459 1.00 94.94 80 GLY A C 1
ATOM 608 O O . GLY A 1 80 ? 5.989 9.936 -12.915 1.00 94.94 80 GLY A O 1
ATOM 609 N N . ALA A 1 81 ? 6.350 7.858 -12.132 1.00 96.44 81 ALA A N 1
ATOM 610 C CA . ALA A 1 81 ? 7.807 7.903 -12.234 1.00 96.44 81 ALA A CA 1
ATOM 611 C C . ALA A 1 81 ? 8.254 8.001 -13.697 1.00 96.44 81 ALA A C 1
ATOM 613 O O . ALA A 1 81 ? 7.779 7.255 -14.556 1.00 96.44 81 ALA A O 1
ATOM 614 N N . ARG A 1 82 ? 9.210 8.887 -13.999 1.00 96.31 82 ARG A N 1
ATOM 615 C CA . ARG A 1 82 ? 9.733 9.046 -15.372 1.00 96.31 82 ARG A CA 1
ATOM 616 C C . ARG A 1 82 ? 10.335 7.739 -15.888 1.00 96.31 82 ARG A C 1
ATOM 618 O O . ARG A 1 82 ? 10.159 7.384 -17.050 1.00 96.31 82 ARG A O 1
ATOM 625 N N . GLU A 1 83 ? 10.969 6.994 -14.999 1.00 96.38 83 GLU A N 1
ATOM 626 C CA . GLU A 1 83 ? 11.570 5.685 -15.208 1.00 96.38 83 GLU A CA 1
ATOM 627 C C . GLU A 1 83 ? 10.547 4.617 -15.616 1.00 96.38 83 GLU A C 1
ATOM 629 O O . GLU A 1 83 ? 10.934 3.630 -16.235 1.00 96.38 83 GLU A O 1
ATOM 634 N N . ALA A 1 84 ? 9.251 4.813 -15.359 1.00 96.38 84 ALA A N 1
ATOM 635 C CA . ALA A 1 84 ? 8.207 3.871 -15.753 1.00 96.38 84 ALA A CA 1
ATOM 636 C C . ALA A 1 84 ? 7.715 4.078 -17.199 1.00 96.38 84 ALA A C 1
ATOM 638 O O . ALA A 1 84 ? 7.392 3.109 -17.884 1.00 96.38 84 ALA A O 1
ATOM 639 N N . TRP A 1 85 ? 7.669 5.320 -17.703 1.00 93.94 85 TRP A N 1
ATOM 640 C CA . TRP A 1 85 ? 6.987 5.626 -18.976 1.00 93.94 85 TRP A CA 1
ATOM 641 C C . TRP A 1 85 ? 7.832 6.367 -20.017 1.00 93.94 85 TRP A C 1
ATOM 643 O O . TRP A 1 85 ? 7.548 6.267 -21.222 1.00 93.94 85 TRP A O 1
ATOM 653 N N . MET A 1 86 ? 8.860 7.108 -19.592 1.00 95.75 86 MET A N 1
ATOM 654 C CA . MET A 1 86 ? 9.664 7.942 -20.482 1.00 95.75 86 MET A CA 1
ATOM 655 C C . MET A 1 86 ? 10.461 7.067 -21.451 1.00 95.75 86 MET A C 1
ATOM 657 O O . MET A 1 86 ? 11.065 6.057 -21.072 1.00 95.75 86 MET A O 1
ATOM 661 N N . LYS A 1 87 ? 10.452 7.451 -22.730 1.00 93.00 87 LYS A N 1
ATOM 662 C CA . LYS A 1 87 ? 11.282 6.819 -23.756 1.00 93.00 87 LYS A CA 1
ATOM 663 C C . LYS A 1 87 ? 12.683 7.417 -23.676 1.00 93.00 87 LYS A C 1
ATOM 665 O O . LYS A 1 87 ? 12.867 8.576 -24.026 1.00 93.00 87 LYS A O 1
ATOM 670 N N . THR A 1 88 ? 13.642 6.624 -23.218 1.00 93.31 88 THR A N 1
ATOM 671 C CA . THR A 1 88 ? 15.066 6.959 -23.249 1.00 93.31 88 THR A CA 1
ATOM 672 C C . THR A 1 88 ? 15.856 5.684 -23.495 1.00 93.31 88 THR A C 1
ATOM 674 O O . THR A 1 88 ? 15.540 4.644 -22.916 1.00 93.31 88 THR A O 1
ATOM 677 N N . GLU A 1 89 ? 16.854 5.758 -24.366 1.00 91.31 89 GLU A N 1
ATOM 678 C CA . GLU A 1 89 ? 17.676 4.606 -24.746 1.00 91.31 89 GLU A CA 1
ATOM 679 C C . GLU A 1 89 ? 18.520 4.106 -23.565 1.00 91.31 89 GLU A C 1
ATOM 681 O O . GLU A 1 89 ? 18.616 2.907 -23.327 1.00 91.31 89 GLU A O 1
ATOM 686 N N . SER A 1 90 ? 19.018 5.031 -22.739 1.00 95.38 90 SER A N 1
ATOM 687 C CA . SER A 1 90 ? 19.882 4.749 -21.584 1.00 95.38 90 SER A CA 1
ATOM 688 C C . SER A 1 90 ? 19.252 3.891 -20.482 1.00 95.38 90 SER A C 1
ATOM 690 O O . SER A 1 90 ? 19.978 3.264 -19.719 1.00 95.38 90 SER A O 1
ATOM 692 N N . LEU A 1 91 ? 17.920 3.864 -20.373 1.00 92.25 91 LEU A N 1
ATOM 693 C CA . LEU A 1 91 ? 17.200 3.065 -19.373 1.00 92.25 91 LEU A CA 1
ATOM 694 C C . LEU A 1 91 ? 16.650 1.760 -19.965 1.00 92.25 91 LEU A C 1
ATOM 696 O O . LEU A 1 91 ? 15.981 0.998 -19.273 1.00 92.25 91 LEU A O 1
ATOM 700 N N . GLY A 1 92 ? 16.876 1.505 -21.254 1.00 93.19 92 GLY A N 1
ATOM 701 C CA . GLY A 1 92 ? 16.311 0.353 -21.937 1.00 93.19 92 GLY A CA 1
ATOM 702 C C . GLY A 1 92 ? 14.789 0.437 -22.157 1.00 93.19 92 GLY A C 1
ATOM 703 O O . GLY A 1 92 ? 14.160 1.495 -21.970 1.00 93.19 92 GLY A O 1
ATOM 704 N N . PRO A 1 93 ? 14.168 -0.677 -22.582 1.00 93.25 93 PRO A N 1
ATOM 705 C CA . PRO A 1 93 ? 12.805 -0.667 -23.100 1.00 93.25 93 PRO A CA 1
ATOM 706 C C . PRO A 1 93 ? 11.755 -0.406 -22.012 1.00 93.25 93 PRO A C 1
ATOM 708 O O . PRO A 1 93 ? 11.759 -1.010 -20.936 1.00 93.25 93 PRO A O 1
ATOM 711 N N . ARG A 1 94 ? 10.825 0.514 -22.285 1.00 93.06 94 ARG A N 1
ATOM 712 C CA . ARG A 1 94 ? 9.827 0.965 -21.296 1.00 93.06 94 ARG A CA 1
ATOM 713 C C . ARG A 1 94 ? 8.762 -0.087 -20.989 1.00 93.06 94 ARG A C 1
ATOM 715 O O . ARG A 1 94 ? 8.195 -0.076 -19.904 1.00 93.06 94 ARG A O 1
ATOM 722 N N . GLU A 1 95 ? 8.496 -0.976 -21.941 1.00 92.44 95 GLU A N 1
ATOM 723 C CA . GLU A 1 95 ? 7.545 -2.083 -21.838 1.00 92.44 95 GLU A CA 1
ATOM 724 C C . GLU A 1 95 ? 7.904 -3.060 -20.717 1.00 92.44 95 GLU A C 1
ATOM 726 O O . GLU A 1 95 ? 7.010 -3.674 -20.143 1.00 92.44 95 GLU A O 1
ATOM 731 N N . TYR A 1 96 ? 9.187 -3.150 -20.358 1.00 94.06 96 TYR A N 1
ATOM 732 C CA . TYR A 1 96 ? 9.643 -3.901 -19.193 1.00 94.06 96 TYR A CA 1
ATOM 733 C C . TYR A 1 96 ? 9.705 -3.012 -17.956 1.00 94.06 96 TYR A C 1
ATOM 735 O O . TYR A 1 96 ? 9.237 -3.404 -16.889 1.00 94.06 96 TYR A O 1
ATOM 743 N N . ARG A 1 97 ? 10.237 -1.790 -18.095 1.00 95.62 97 ARG A N 1
ATOM 744 C CA . ARG A 1 97 ? 10.435 -0.888 -16.954 1.00 95.62 97 ARG A CA 1
ATOM 745 C C . ARG A 1 97 ? 9.150 -0.524 -16.234 1.00 95.62 97 ARG A C 1
ATOM 747 O O . ARG A 1 97 ? 9.123 -0.623 -15.018 1.00 95.62 97 ARG A O 1
ATOM 754 N N . GLY A 1 98 ? 8.105 -0.116 -16.951 1.00 95.94 98 GLY A N 1
ATOM 755 C CA . GLY A 1 98 ? 6.847 0.308 -16.335 1.00 95.94 98 GLY A CA 1
ATOM 756 C C . GLY A 1 98 ? 6.237 -0.769 -1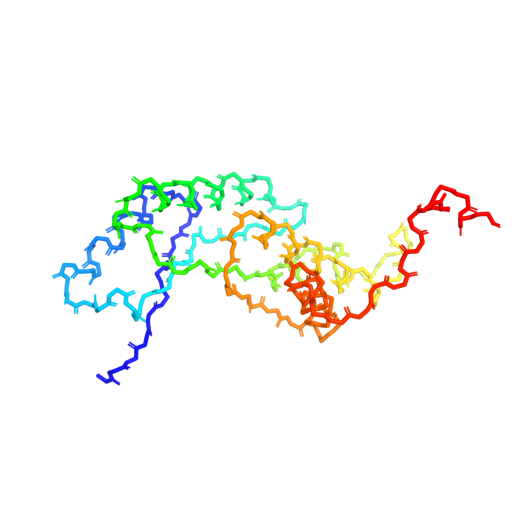5.429 1.00 95.94 98 GLY A C 1
ATOM 757 O O . GLY A 1 98 ? 6.078 -0.529 -14.230 1.00 95.94 98 GLY A O 1
ATOM 758 N N . PRO A 1 99 ? 5.986 -1.986 -15.952 1.00 96.81 99 PRO A N 1
ATOM 759 C CA . PRO A 1 99 ? 5.502 -3.097 -15.139 1.00 96.81 99 PRO A CA 1
ATOM 760 C C . PRO A 1 99 ? 6.460 -3.482 -14.009 1.00 96.81 99 PRO A C 1
ATOM 762 O O . PRO A 1 99 ? 5.997 -3.814 -12.922 1.00 96.81 99 PRO A O 1
ATOM 765 N N . LEU A 1 100 ? 7.780 -3.431 -14.221 1.00 97.50 100 LEU A N 1
ATOM 766 C CA . LEU A 1 100 ? 8.755 -3.708 -13.160 1.00 97.50 100 LEU A CA 1
ATOM 767 C C . LEU A 1 100 ? 8.691 -2.666 -12.039 1.00 97.50 100 LEU A C 1
ATOM 769 O O . LEU A 1 100 ? 8.702 -3.040 -10.870 1.00 97.50 100 LEU A O 1
ATOM 773 N N . TRP A 1 101 ? 8.560 -1.382 -12.372 1.00 98.06 101 TRP A N 1
ATOM 774 C CA . TRP A 1 101 ? 8.473 -0.291 -11.399 1.00 98.06 101 TRP A CA 1
ATOM 775 C C . TRP A 1 101 ? 7.244 -0.433 -10.499 1.00 98.06 101 TRP A C 1
ATOM 777 O O . TRP A 1 101 ? 7.332 -0.311 -9.274 1.00 98.06 101 TRP A O 1
ATOM 787 N N . GLU A 1 102 ? 6.100 -0.746 -11.109 1.00 98.44 102 GLU A N 1
ATOM 788 C CA . GLU A 1 102 ? 4.860 -1.032 -10.392 1.00 98.44 102 GLU A CA 1
ATOM 789 C C . GLU A 1 102 ? 4.975 -2.304 -9.546 1.00 98.44 102 GLU A C 1
ATOM 791 O O . GLU A 1 102 ? 4.574 -2.316 -8.383 1.00 98.44 102 GLU A O 1
ATOM 796 N N . THR A 1 103 ? 5.586 -3.355 -10.096 1.00 98.38 103 THR A N 1
ATOM 797 C CA . THR A 1 103 ? 5.769 -4.634 -9.400 1.00 98.38 103 THR A CA 1
ATOM 798 C C . THR A 1 103 ? 6.652 -4.486 -8.170 1.00 98.38 103 THR A C 1
ATOM 800 O O . THR A 1 103 ? 6.252 -4.914 -7.095 1.00 98.38 103 THR A O 1
ATOM 803 N N . VAL A 1 104 ? 7.812 -3.838 -8.282 1.00 98.25 104 VAL A N 1
ATOM 804 C CA . VAL A 1 104 ? 8.714 -3.625 -7.140 1.00 98.25 104 VAL A CA 1
ATOM 805 C C . VAL A 1 104 ? 8.060 -2.740 -6.079 1.00 98.25 104 VAL A C 1
ATOM 807 O O . VAL A 1 104 ? 8.171 -3.037 -4.891 1.00 98.25 104 VAL A O 1
ATOM 810 N N . THR A 1 105 ? 7.320 -1.705 -6.489 1.00 98.38 105 THR A N 1
ATOM 811 C CA . THR A 1 105 ? 6.552 -0.864 -5.556 1.00 98.38 105 THR A CA 1
ATOM 812 C C . THR A 1 105 ? 5.511 -1.691 -4.793 1.00 98.38 105 THR A C 1
ATOM 814 O O . THR A 1 105 ? 5.442 -1.617 -3.567 1.00 98.38 105 THR A O 1
ATOM 817 N N . GLY A 1 106 ? 4.734 -2.519 -5.500 1.00 98.25 106 GLY A N 1
ATOM 818 C CA . GLY A 1 106 ? 3.733 -3.395 -4.889 1.00 98.25 106 GLY A CA 1
ATOM 819 C C . GLY A 1 106 ? 4.343 -4.454 -3.969 1.00 98.25 106 GLY A C 1
ATOM 820 O O . GLY A 1 106 ? 3.834 -4.674 -2.875 1.00 98.25 106 GLY A O 1
ATOM 821 N N . LEU A 1 107 ? 5.459 -5.066 -4.373 1.00 98.25 107 LEU A N 1
ATOM 822 C CA . LEU A 1 107 ? 6.184 -6.051 -3.567 1.00 98.25 107 LEU A CA 1
ATOM 823 C C . LEU A 1 107 ? 6.715 -5.439 -2.270 1.00 98.25 107 LEU A C 1
ATOM 825 O O . LEU A 1 107 ? 6.523 -6.015 -1.204 1.00 98.25 107 LEU A O 1
ATOM 829 N N . ALA A 1 108 ? 7.331 -4.257 -2.338 1.00 98.19 108 ALA A N 1
ATOM 830 C CA . ALA A 1 108 ? 7.807 -3.561 -1.147 1.00 98.19 108 ALA A CA 1
ATOM 831 C C . ALA A 1 108 ? 6.651 -3.258 -0.181 1.00 98.19 108 ALA A C 1
ATOM 833 O O . ALA A 1 108 ? 6.733 -3.587 0.998 1.00 98.19 108 ALA A O 1
ATOM 834 N N . ALA A 1 109 ? 5.541 -2.711 -0.687 1.00 98.12 109 ALA A N 1
ATOM 835 C CA . ALA A 1 109 ? 4.369 -2.431 0.138 1.00 98.12 109 ALA A CA 1
ATOM 836 C C . ALA A 1 109 ? 3.756 -3.707 0.752 1.00 98.12 109 ALA A C 1
ATOM 838 O O . ALA A 1 109 ? 3.368 -3.692 1.920 1.00 98.12 109 ALA A O 1
ATOM 839 N N . MET A 1 110 ? 3.711 -4.817 0.007 1.00 97.88 110 MET A N 1
ATOM 840 C CA . MET A 1 110 ? 3.262 -6.125 0.503 1.00 97.88 110 MET A CA 1
ATOM 841 C C . MET A 1 110 ? 4.126 -6.629 1.651 1.00 97.88 110 MET A C 1
ATOM 843 O O . MET A 1 110 ? 3.598 -6.965 2.710 1.00 97.88 110 MET A O 1
ATOM 847 N N . MET A 1 111 ? 5.446 -6.618 1.477 1.00 97.38 111 MET A N 1
ATOM 848 C CA . MET A 1 111 ? 6.374 -7.069 2.514 1.00 97.38 111 MET A CA 1
ATOM 849 C C . MET A 1 111 ? 6.352 -6.163 3.753 1.00 97.38 111 MET A C 1
ATOM 851 O O . MET A 1 111 ? 6.594 -6.640 4.857 1.00 97.38 111 MET A O 1
ATOM 855 N N . SER A 1 112 ? 5.994 -4.886 3.597 1.00 97.88 112 SER A N 1
ATOM 856 C CA . SER A 1 112 ? 5.818 -3.937 4.706 1.00 97.88 112 SER A CA 1
ATOM 857 C C . SER A 1 112 ? 4.429 -3.973 5.358 1.00 97.88 112 SER A C 1
ATOM 859 O O . SER A 1 112 ? 4.179 -3.235 6.311 1.00 97.88 112 SER A O 1
ATOM 861 N N . GLY A 1 113 ? 3.524 -4.839 4.891 1.00 96.81 113 GLY A N 1
ATOM 862 C CA . GLY A 1 113 ? 2.240 -5.095 5.541 1.00 96.81 113 GLY A CA 1
ATOM 863 C C . GLY A 1 113 ? 1.036 -4.365 4.947 1.00 96.81 113 GLY A C 1
ATOM 864 O O . GLY A 1 113 ? 0.087 -4.115 5.691 1.00 96.81 113 GLY A O 1
ATOM 865 N N . ALA A 1 114 ? 1.044 -4.029 3.655 1.00 97.81 114 ALA A N 1
ATOM 866 C CA . ALA A 1 114 ? -0.174 -3.668 2.925 1.00 97.81 114 ALA A CA 1
ATOM 867 C C . ALA A 1 114 ? -1.022 -4.911 2.585 1.00 97.81 114 ALA A C 1
ATOM 869 O O . ALA A 1 114 ? -0.480 -5.975 2.290 1.00 97.81 114 ALA A O 1
ATOM 870 N N . ASP A 1 115 ? -2.349 -4.766 2.601 1.00 97.44 115 ASP A N 1
ATOM 871 C CA . ASP A 1 115 ? -3.314 -5.861 2.408 1.00 97.44 115 ASP A CA 1
ATOM 872 C C . ASP A 1 115 ? -4.064 -5.762 1.069 1.00 97.44 115 ASP A C 1
ATOM 874 O O . ASP A 1 115 ? -4.414 -6.775 0.463 1.00 97.44 115 ASP A O 1
ATOM 878 N N . LEU A 1 116 ? -4.334 -4.537 0.605 1.00 97.44 116 LEU A N 1
ATOM 879 C CA . LEU A 1 116 ? -5.075 -4.256 -0.623 1.00 97.44 116 LEU A CA 1
ATOM 880 C C . LEU A 1 116 ? -4.199 -3.456 -1.588 1.00 97.44 116 LEU A C 1
ATOM 882 O O . LEU A 1 116 ? -3.510 -2.523 -1.181 1.00 97.44 116 LEU A O 1
ATOM 886 N N . PHE A 1 117 ? -4.258 -3.785 -2.878 1.00 97.56 117 PHE A N 1
ATOM 887 C CA . PHE A 1 117 ? -3.418 -3.160 -3.899 1.00 97.56 117 PHE A CA 1
ATOM 888 C C . PHE A 1 117 ? -4.253 -2.581 -5.031 1.00 97.56 117 PHE A C 1
ATOM 890 O O . PHE A 1 117 ? -5.0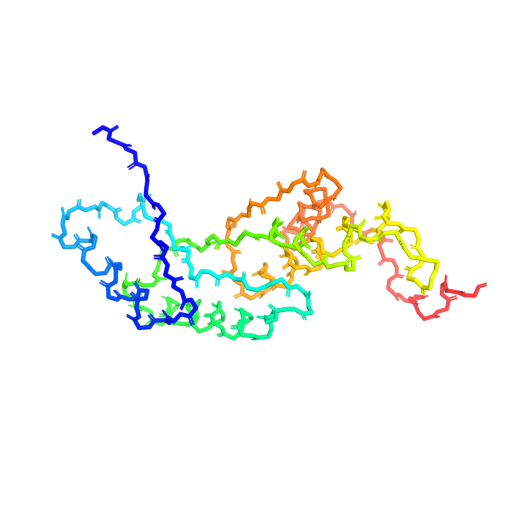70 -3.281 -5.631 1.00 97.56 117 PHE A O 1
ATOM 897 N N . MET A 1 118 ? -3.992 -1.320 -5.370 1.00 97.06 118 MET A N 1
ATOM 898 C CA . MET A 1 118 ? -4.397 -0.742 -6.649 1.00 97.06 118 MET A CA 1
ATOM 899 C C . MET A 1 118 ? -3.217 -0.805 -7.614 1.00 97.06 118 MET A C 1
ATOM 901 O O . MET A 1 118 ? -2.170 -0.204 -7.369 1.00 97.06 118 MET A O 1
ATOM 905 N N . VAL A 1 119 ? -3.400 -1.552 -8.701 1.00 97.38 119 VAL A N 1
ATOM 906 C CA . VAL A 1 119 ? -2.403 -1.772 -9.754 1.00 97.38 119 VAL A CA 1
ATOM 907 C C . VAL A 1 119 ? -3.047 -1.610 -11.130 1.00 97.38 119 VAL A C 1
ATOM 909 O O . VAL A 1 119 ? -4.226 -1.912 -11.313 1.00 97.38 119 VAL A O 1
ATOM 912 N N . SER A 1 120 ? -2.264 -1.152 -12.096 1.00 96.50 120 SER A N 1
ATOM 913 C CA . SER A 1 120 ? -2.658 -0.851 -13.468 1.00 96.50 120 SER A CA 1
ATOM 914 C C . SER A 1 120 ? -2.259 -1.958 -14.445 1.00 96.50 120 SER A C 1
ATOM 916 O O . SER A 1 120 ? -2.990 -2.208 -15.403 1.00 96.50 120 SER A O 1
ATOM 918 N N . HIS A 1 121 ? -1.118 -2.632 -14.245 1.00 97.50 121 HIS A N 1
ATOM 919 C CA . HIS A 1 121 ? -0.606 -3.603 -15.213 1.00 97.50 121 HIS A CA 1
ATOM 920 C C . HIS A 1 121 ? -0.900 -5.067 -14.828 1.00 97.50 121 HIS A C 1
ATOM 922 O O . HIS A 1 121 ? -0.560 -5.513 -13.727 1.00 97.50 121 HIS A O 1
ATOM 928 N N . PRO A 1 122 ? -1.448 -5.893 -15.743 1.00 97.31 122 PRO A N 1
ATOM 929 C CA . PRO A 1 122 ? -1.812 -7.280 -15.439 1.00 97.31 122 PRO A CA 1
ATOM 930 C C . PRO A 1 122 ? -0.608 -8.171 -15.106 1.00 97.31 122 PRO A C 1
ATOM 932 O O . PRO A 1 122 ? -0.754 -9.139 -14.362 1.00 97.31 122 PRO A O 1
ATOM 935 N N . ALA A 1 123 ? 0.588 -7.863 -15.624 1.00 95.69 123 ALA A N 1
ATOM 936 C CA . ALA A 1 123 ? 1.798 -8.598 -15.241 1.00 95.69 123 ALA A CA 1
ATOM 937 C C . ALA A 1 123 ? 2.117 -8.428 -13.748 1.00 95.69 123 ALA A C 1
ATOM 939 O O . ALA A 1 123 ? 2.469 -9.405 -13.095 1.00 95.69 123 ALA A O 1
ATOM 940 N N . THR A 1 124 ? 1.904 -7.233 -13.190 1.00 97.38 124 THR A N 1
ATOM 941 C CA . THR A 1 124 ? 2.093 -6.994 -11.758 1.00 97.38 124 THR A CA 1
ATOM 942 C C . THR A 1 124 ? 1.112 -7.813 -10.931 1.00 97.38 124 THR A C 1
ATOM 944 O O . THR A 1 124 ? 1.525 -8.469 -9.981 1.00 97.38 124 THR A O 1
ATOM 947 N N . VAL A 1 125 ? -0.163 -7.873 -11.334 1.00 97.38 125 VAL A N 1
ATOM 948 C CA . VAL A 1 125 ? -1.167 -8.723 -10.667 1.00 97.38 125 VAL A CA 1
ATOM 949 C C . VAL A 1 125 ? -0.702 -10.180 -10.607 1.00 97.38 125 VAL A C 1
ATOM 951 O O . VAL A 1 125 ? -0.823 -10.812 -9.561 1.00 97.38 125 VAL A O 1
ATOM 954 N N . LYS A 1 126 ? -0.161 -10.712 -11.712 1.00 96.25 126 LYS A N 1
ATOM 955 C CA . LYS A 1 126 ? 0.346 -12.092 -11.767 1.00 96.25 126 LYS A CA 1
ATOM 956 C C . LYS A 1 126 ? 1.498 -12.314 -10.788 1.00 96.25 126 LYS A C 1
ATOM 958 O O . LYS A 1 126 ? 1.478 -13.308 -10.072 1.00 96.25 126 LYS A O 1
ATOM 963 N N . VAL A 1 127 ? 2.463 -11.395 -10.736 1.00 96.19 127 VAL A N 1
ATOM 964 C CA . VAL A 1 127 ? 3.622 -11.510 -9.835 1.00 96.19 127 VAL A CA 1
ATOM 965 C C . VAL A 1 127 ? 3.198 -11.417 -8.371 1.00 96.19 127 VAL A C 1
ATOM 967 O O . VAL A 1 127 ? 3.573 -12.278 -7.582 1.00 96.19 127 VAL A O 1
ATOM 970 N N . LEU A 1 128 ? 2.383 -10.420 -8.008 1.00 96.75 128 LEU A N 1
ATOM 971 C CA . LEU A 1 128 ? 1.920 -10.246 -6.629 1.00 96.75 128 LEU A CA 1
ATOM 972 C C . LEU A 1 128 ? 1.115 -11.460 -6.152 1.00 96.75 128 LEU A C 1
ATOM 974 O O . LEU A 1 128 ? 1.362 -11.962 -5.061 1.00 96.75 128 LEU A O 1
ATOM 978 N N . LYS A 1 129 ? 0.197 -11.975 -6.982 1.00 95.56 129 LYS A N 1
ATOM 979 C CA . LYS A 1 129 ? -0.559 -13.193 -6.655 1.00 95.56 129 LYS A CA 1
ATOM 980 C C . LYS A 1 129 ? 0.342 -14.419 -6.534 1.00 95.56 129 LYS A C 1
ATOM 982 O O . LYS A 1 129 ? 0.214 -15.146 -5.562 1.00 95.56 129 LYS A O 1
ATOM 987 N N . GLY A 1 130 ? 1.280 -14.607 -7.464 1.00 94.19 130 GLY A N 1
ATOM 988 C CA . GLY A 1 130 ? 2.215 -15.733 -7.417 1.00 94.19 130 GLY A CA 1
ATOM 989 C C . GLY A 1 130 ? 3.094 -15.724 -6.164 1.00 94.19 130 GLY A C 1
ATOM 990 O O . GLY A 1 130 ? 3.339 -16.780 -5.582 1.00 94.19 130 GLY A O 1
ATOM 991 N N . LEU A 1 131 ? 3.521 -14.542 -5.703 1.00 92.81 131 LEU A N 1
ATOM 992 C CA . LEU A 1 131 ? 4.232 -14.424 -4.431 1.00 92.81 131 LEU A CA 1
ATOM 993 C C . LEU A 1 131 ? 3.330 -14.782 -3.244 1.00 92.81 131 LEU A C 1
ATOM 995 O O . LEU A 1 131 ? 3.763 -15.530 -2.374 1.00 92.81 131 LEU A O 1
ATOM 999 N N . VAL A 1 132 ? 2.090 -14.281 -3.207 1.00 94.25 132 VAL A N 1
ATOM 1000 C CA . VAL A 1 132 ? 1.130 -14.614 -2.139 1.00 94.25 132 VAL A CA 1
ATOM 1001 C C . VAL A 1 132 ? 0.879 -16.118 -2.078 1.00 94.25 132 VAL A C 1
ATOM 1003 O O . VAL A 1 132 ? 0.989 -16.699 -1.002 1.00 94.25 132 VAL A O 1
ATOM 1006 N N . ASP A 1 133 ? 0.612 -16.754 -3.219 1.00 93.69 133 ASP A N 1
ATOM 1007 C CA . ASP A 1 133 ? 0.407 -18.202 -3.300 1.00 93.69 133 ASP A CA 1
ATOM 1008 C C . ASP A 1 133 ? 1.637 -18.949 -2.760 1.00 93.69 133 ASP A C 1
ATOM 1010 O O . ASP A 1 133 ? 1.506 -19.811 -1.894 1.00 93.69 133 ASP A O 1
ATOM 1014 N N . SER A 1 134 ? 2.844 -18.534 -3.163 1.00 90.75 134 SER A N 1
ATOM 1015 C CA . SER A 1 134 ? 4.100 -19.128 -2.686 1.00 90.75 134 SER A CA 1
ATOM 1016 C C . SER A 1 134 ? 4.292 -18.972 -1.171 1.00 90.75 134 SER A C 1
ATOM 1018 O O . SER A 1 134 ? 4.663 -19.930 -0.495 1.00 90.75 134 SER A O 1
ATOM 1020 N N . LEU A 1 135 ? 4.017 -17.787 -0.613 1.00 90.38 135 LEU A N 1
ATOM 1021 C CA . LEU A 1 135 ? 4.124 -17.521 0.828 1.00 90.38 135 LEU A CA 1
ATOM 1022 C C . LEU A 1 135 ? 3.099 -18.314 1.649 1.00 90.38 135 LEU A C 1
ATOM 1024 O O . LEU A 1 135 ? 3.367 -18.656 2.799 1.00 90.38 135 LEU A O 1
ATOM 1028 N N . LEU A 1 136 ? 1.941 -18.619 1.062 1.00 92.38 136 LEU A N 1
ATOM 1029 C CA . LEU A 1 136 ? 0.906 -19.457 1.665 1.00 92.38 136 LEU A CA 1
ATOM 1030 C C . LEU A 1 136 ? 1.135 -20.961 1.432 1.00 92.38 136 LEU A C 1
ATOM 1032 O O . LEU A 1 136 ? 0.322 -21.770 1.878 1.00 92.38 136 LEU A O 1
ATOM 1036 N N . GLY A 1 137 ? 2.225 -21.347 0.756 1.00 88.31 137 GLY A N 1
ATOM 1037 C CA . GLY A 1 137 ? 2.532 -22.743 0.434 1.00 88.31 137 GLY A CA 1
ATOM 1038 C C . GLY A 1 137 ? 1.569 -23.359 -0.585 1.00 88.31 137 GLY A C 1
ATOM 1039 O O . GLY A 1 137 ? 1.348 -24.568 -0.577 1.00 88.31 137 GLY A O 1
ATOM 1040 N N . ILE A 1 138 ? 0.952 -22.531 -1.429 1.00 87.69 138 ILE A N 1
ATOM 1041 C CA . ILE A 1 138 ? 0.032 -22.951 -2.481 1.00 87.69 138 ILE A CA 1
ATOM 1042 C C . ILE A 1 138 ? 0.836 -23.191 -3.765 1.00 87.69 138 ILE A C 1
ATOM 1044 O O . ILE A 1 138 ? 1.431 -22.270 -4.321 1.00 87.69 138 ILE A O 1
ATOM 1048 N N . GLY A 1 139 ? 0.796 -24.429 -4.261 1.00 76.75 139 GLY A N 1
ATOM 1049 C CA . GLY A 1 139 ? 1.499 -24.857 -5.474 1.00 76.75 139 GLY A CA 1
ATOM 1050 C C . GLY A 1 139 ? 2.856 -25.514 -5.198 1.00 76.75 139 GLY A C 1
ATOM 1051 O O . GLY A 1 139 ? 3.322 -25.567 -4.064 1.00 76.75 139 GLY A O 1
ATOM 1052 N N . GLU A 1 140 ? 3.476 -26.047 -6.251 1.00 72.38 140 GLU A N 1
ATOM 1053 C CA . GLU A 1 140 ? 4.834 -26.596 -6.197 1.00 72.38 140 GLU A CA 1
ATOM 1054 C C . GLU A 1 140 ? 5.837 -25.531 -6.653 1.00 72.38 140 GLU A C 1
ATOM 1056 O O . GLU A 1 140 ? 5.742 -24.991 -7.757 1.00 72.38 140 GLU A O 1
ATOM 1061 N N . THR A 1 141 ? 6.812 -25.221 -5.802 1.00 65.19 141 THR A N 1
ATOM 1062 C CA . THR A 1 141 ? 7.949 -24.365 -6.141 1.00 65.19 141 THR A CA 1
ATOM 1063 C C . THR A 1 141 ? 9.129 -25.229 -6.579 1.00 65.19 141 THR A C 1
ATOM 1065 O O . THR A 1 141 ? 9.856 -25.771 -5.756 1.00 65.19 141 THR A O 1
ATOM 1068 N N . ASP A 1 142 ? 9.368 -25.311 -7.889 1.00 63.59 142 ASP A N 1
ATOM 1069 C CA . ASP A 1 142 ? 10.545 -25.992 -8.468 1.00 63.59 142 ASP A CA 1
ATOM 1070 C C . ASP A 1 142 ? 11.795 -25.081 -8.505 1.00 63.59 142 ASP A C 1
ATOM 1072 O O . ASP A 1 142 ? 12.736 -25.287 -9.273 1.00 63.59 142 ASP A O 1
ATOM 1076 N N . GLN A 1 143 ? 11.821 -24.009 -7.699 1.00 60.84 143 GLN A N 1
ATOM 1077 C CA . GLN A 1 143 ? 12.994 -23.141 -7.628 1.00 60.84 143 GLN A CA 1
ATOM 1078 C C . GLN A 1 143 ? 14.120 -23.847 -6.873 1.00 60.84 143 GLN A C 1
ATOM 1080 O O . GLN A 1 143 ? 14.222 -23.785 -5.649 1.00 60.84 143 GLN A O 1
ATOM 1085 N N . LYS A 1 144 ? 15.016 -24.474 -7.635 1.00 60.00 144 LYS A N 1
ATOM 1086 C CA . LYS A 1 144 ? 16.321 -24.932 -7.157 1.00 60.00 144 LYS A CA 1
ATOM 1087 C C . LYS A 1 144 ? 17.197 -23.718 -6.849 1.00 60.00 144 LYS A C 1
ATOM 1089 O O . LYS A 1 144 ? 17.973 -23.260 -7.685 1.00 60.00 144 LYS A O 1
ATOM 1094 N N . ILE A 1 145 ? 17.045 -23.178 -5.637 1.00 64.31 145 ILE A N 1
ATOM 1095 C CA . ILE A 1 145 ? 17.806 -22.020 -5.130 1.00 64.31 145 ILE A CA 1
ATOM 1096 C C . ILE A 1 145 ? 19.317 -22.288 -5.199 1.00 64.31 145 ILE A C 1
ATOM 1098 O O . ILE A 1 145 ? 20.107 -21.378 -5.384 1.00 64.31 145 ILE A O 1
ATOM 1102 N N . GLU A 1 146 ? 19.730 -23.545 -5.129 1.00 61.88 146 GLU A N 1
ATOM 1103 C CA . GLU A 1 146 ? 21.117 -24.017 -5.140 1.00 61.88 146 GLU A CA 1
ATOM 1104 C C . GLU A 1 146 ? 22.018 -23.480 -6.277 1.00 61.88 146 GLU A C 1
ATOM 1106 O O . GLU A 1 146 ? 23.230 -23.439 -6.085 1.00 61.88 146 GLU A O 1
ATOM 1111 N N . ASN A 1 147 ? 21.470 -22.961 -7.387 1.00 55.19 147 ASN A N 1
ATOM 1112 C CA . ASN A 1 147 ? 22.250 -22.396 -8.503 1.00 55.19 147 ASN A CA 1
ATOM 1113 C C . ASN A 1 147 ? 21.956 -20.917 -8.820 1.00 55.19 147 ASN A C 1
ATOM 1115 O O . ASN A 1 147 ? 22.299 -20.451 -9.903 1.00 55.19 147 ASN A O 1
ATOM 1119 N N . TRP A 1 148 ? 21.330 -20.141 -7.927 1.00 63.81 148 TRP A N 1
ATOM 1120 C CA . TRP A 1 148 ? 20.924 -18.764 -8.269 1.00 63.81 148 TRP A CA 1
ATOM 1121 C C . TRP A 1 148 ? 22.103 -17.856 -8.676 1.00 63.81 148 TRP A C 1
ATOM 1123 O O . TRP A 1 148 ? 21.935 -16.977 -9.517 1.00 63.81 148 TRP A O 1
ATOM 1133 N N . ILE A 1 149 ? 23.304 -18.110 -8.142 1.00 58.12 149 ILE A N 1
ATOM 1134 C CA . ILE A 1 149 ? 24.537 -17.386 -8.496 1.00 58.12 149 ILE A CA 1
ATOM 1135 C C . ILE A 1 149 ? 25.100 -17.854 -9.848 1.00 58.12 149 ILE A C 1
ATOM 1137 O O . ILE A 1 149 ? 25.574 -17.035 -10.626 1.00 58.12 149 ILE A O 1
ATOM 1141 N N . THR A 1 150 ? 25.039 -19.155 -10.140 1.00 64.88 150 THR A N 1
ATOM 1142 C CA . THR A 1 150 ? 25.620 -19.768 -11.350 1.00 64.88 150 THR A CA 1
ATOM 1143 C C . THR A 1 150 ? 24.661 -19.794 -12.541 1.00 64.88 150 THR A C 1
ATOM 1145 O O . THR A 1 150 ? 25.083 -20.039 -13.659 1.00 64.88 150 THR A O 1
ATOM 1148 N N . SER A 1 151 ? 23.373 -19.516 -12.330 1.00 55.25 151 SER A N 1
ATOM 1149 C CA . SER A 1 151 ? 22.329 -19.541 -13.369 1.00 55.25 151 SER A CA 1
ATOM 1150 C C . SER A 1 151 ? 22.332 -18.351 -14.341 1.00 55.25 151 SER A C 1
ATOM 1152 O O . SER A 1 151 ? 21.493 -18.302 -15.238 1.00 55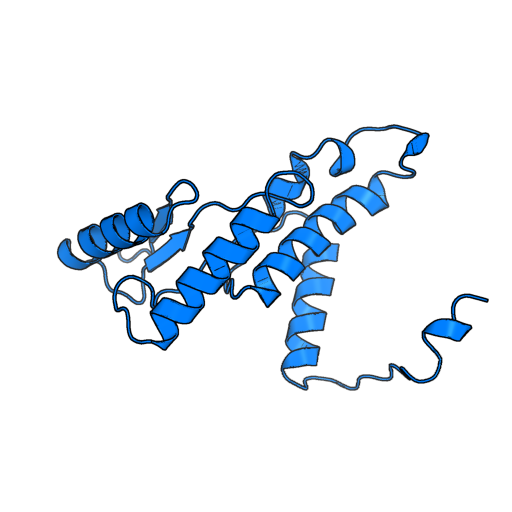.25 151 SER A O 1
ATOM 1154 N N . ILE A 1 152 ? 23.226 -17.378 -14.137 1.00 55.00 152 ILE A N 1
ATOM 1155 C CA . ILE A 1 152 ? 23.354 -16.158 -14.955 1.00 55.00 152 ILE A CA 1
ATOM 1156 C C . ILE A 1 152 ? 24.517 -16.289 -15.970 1.00 55.00 152 ILE A C 1
ATOM 1158 O O . ILE A 1 152 ? 24.671 -15.427 -16.834 1.00 55.00 152 ILE A O 1
ATOM 1162 N N . GLU A 1 153 ? 25.311 -17.363 -15.890 1.00 43.53 153 GLU A N 1
ATOM 1163 C CA . GLU A 1 153 ? 26.317 -17.749 -16.900 1.00 43.53 153 GLU A CA 1
ATOM 1164 C C . GLU A 1 153 ? 25.715 -18.671 -17.971 1.00 43.53 153 GLU A C 1
ATOM 1166 O O . GLU A 1 153 ? 26.080 -18.491 -19.157 1.00 43.53 153 GLU A O 1
#

pLDDT: mean 92.98, std 10.9, range [43.53, 98.62]